Protein AF-A0A0W0TUW8-F1 (afdb_monomer_lite)

Sequence (167 aa):
MNVDKDYQQARTDFQTWRQQLQETILRPNSSLMHTYQCYFSQQPDFIQQLSRFALQVAEQLEPLVVENNLDANLPKIEQYNAIGERHDRVIHHPSYVAAGDLIYGSGLMRYLLTPGQMQKTLSLFLLSAHAGEAGHNCPIACSAGVIRILSNYSKLQQTDCYLDKLT

pLDDT: mean 94.63, std 5.37, range [57.38, 98.44]

Structure (mmCIF, N/CA/C/O backbone):
data_AF-A0A0W0TUW8-F1
#
_entry.id   AF-A0A0W0TUW8-F1
#
loop_
_atom_site.group_PDB
_atom_site.id
_atom_site.type_symbol
_atom_site.label_atom_id
_atom_site.label_alt_id
_atom_site.label_comp_id
_atom_site.label_asym_id
_atom_site.label_entity_id
_atom_site.label_seq_id
_atom_site.pdbx_PDB_ins_code
_atom_site.Cartn_x
_atom_site.Cartn_y
_atom_site.Cartn_z
_atom_site.occupancy
_atom_site.B_iso_or_equiv
_atom_site.auth_seq_id
_atom_site.auth_comp_id
_atom_site.auth_asym_id
_atom_site.auth_atom_id
_atom_site.pdbx_PDB_model_num
ATOM 1 N N . MET A 1 1 ? 38.889 18.143 -6.458 1.00 57.38 1 MET A N 1
ATOM 2 C CA . MET A 1 1 ? 37.948 17.037 -6.183 1.00 57.38 1 MET A CA 1
ATOM 3 C C . MET A 1 1 ? 38.274 15.904 -7.131 1.00 57.38 1 MET A C 1
ATOM 5 O O . MET A 1 1 ? 38.508 16.178 -8.302 1.00 57.38 1 MET A O 1
ATOM 9 N N . ASN A 1 2 ? 38.416 14.682 -6.618 1.00 72.31 2 ASN A N 1
ATOM 10 C CA . ASN A 1 2 ? 38.705 13.515 -7.446 1.00 72.31 2 ASN A CA 1
ATOM 11 C C . ASN A 1 2 ? 37.375 12.805 -7.701 1.00 72.31 2 ASN A C 1
ATOM 13 O O . ASN A 1 2 ? 36.907 12.050 -6.855 1.00 72.31 2 ASN A O 1
ATOM 17 N N . VAL A 1 3 ? 36.777 13.115 -8.848 1.00 71.00 3 VAL A N 1
ATOM 18 C CA . VAL A 1 3 ? 35.415 12.727 -9.236 1.00 71.00 3 VAL A CA 1
ATOM 19 C C . VAL A 1 3 ? 35.173 11.214 -9.097 1.00 71.00 3 VAL A C 1
ATOM 21 O O . VAL A 1 3 ? 34.103 10.800 -8.658 1.00 71.00 3 VAL A O 1
ATOM 24 N N . ASP A 1 4 ? 36.183 10.381 -9.359 1.00 75.56 4 ASP A N 1
ATOM 25 C CA . ASP A 1 4 ? 36.071 8.924 -9.212 1.00 75.56 4 ASP A CA 1
ATOM 26 C C . ASP A 1 4 ? 35.936 8.471 -7.751 1.00 75.56 4 ASP A C 1
ATOM 28 O O . ASP A 1 4 ? 35.208 7.520 -7.454 1.00 75.56 4 ASP A O 1
ATOM 32 N N . LYS A 1 5 ? 36.598 9.167 -6.816 1.00 82.75 5 LYS A N 1
ATOM 33 C CA . LYS A 1 5 ? 36.448 8.899 -5.377 1.00 82.75 5 LYS A CA 1
ATOM 34 C C . LYS A 1 5 ? 35.061 9.304 -4.885 1.00 82.75 5 LYS A C 1
ATOM 36 O O . LYS A 1 5 ? 34.469 8.573 -4.093 1.00 82.75 5 LYS A O 1
ATOM 41 N N . ASP A 1 6 ? 34.535 10.413 -5.397 1.00 89.06 6 ASP A N 1
ATOM 42 C CA . ASP A 1 6 ? 33.222 10.934 -5.014 1.00 89.06 6 ASP A CA 1
ATOM 43 C C . ASP A 1 6 ? 32.100 9.970 -5.458 1.00 89.06 6 ASP A C 1
ATOM 45 O O . ASP A 1 6 ? 31.207 9.645 -4.673 1.00 89.06 6 ASP A O 1
ATOM 49 N N . TYR A 1 7 ? 32.188 9.400 -6.668 1.00 93.56 7 TYR A N 1
ATOM 50 C CA . TYR A 1 7 ? 31.233 8.381 -7.126 1.00 93.56 7 TYR A CA 1
ATOM 51 C C . TYR A 1 7 ? 31.324 7.059 -6.356 1.00 93.56 7 TYR A C 1
ATOM 53 O O . TYR A 1 7 ? 30.304 6.398 -6.145 1.00 93.56 7 TYR A O 1
ATOM 61 N N . GLN A 1 8 ? 32.521 6.639 -5.942 1.00 94.06 8 GLN A N 1
ATOM 62 C CA . GLN A 1 8 ? 32.675 5.413 -5.156 1.00 94.06 8 GLN A CA 1
ATOM 63 C C . GLN A 1 8 ? 32.097 5.561 -3.743 1.00 94.06 8 GLN A C 1
ATOM 65 O O . GLN A 1 8 ? 31.468 4.626 -3.236 1.00 94.06 8 GLN A O 1
ATOM 70 N N . GLN A 1 9 ? 32.255 6.739 -3.136 1.00 95.12 9 GLN A N 1
ATOM 71 C CA . GLN A 1 9 ? 31.632 7.040 -1.852 1.00 95.12 9 GLN A CA 1
ATOM 72 C C . GLN A 1 9 ? 30.106 7.013 -1.974 1.00 95.12 9 GLN A C 1
ATOM 74 O O . GLN A 1 9 ? 29.459 6.280 -1.234 1.00 95.12 9 GLN A O 1
ATOM 79 N N . ALA A 1 10 ? 29.542 7.684 -2.984 1.00 95.00 10 ALA A N 1
ATOM 80 C CA . ALA A 1 10 ? 28.097 7.693 -3.207 1.00 95.00 10 ALA A CA 1
ATOM 81 C C . ALA A 1 10 ? 27.510 6.277 -3.356 1.00 95.00 10 ALA A C 1
ATOM 83 O O . ALA A 1 10 ? 26.467 5.967 -2.784 1.00 95.00 10 ALA A O 1
ATOM 84 N N . ARG A 1 11 ? 28.191 5.376 -4.081 1.00 95.00 11 ARG A N 1
ATOM 85 C CA . ARG A 1 11 ? 27.758 3.970 -4.194 1.00 95.00 11 ARG A CA 1
ATOM 86 C C . ARG A 1 11 ? 27.761 3.253 -2.844 1.00 95.00 11 ARG A C 1
ATOM 88 O O . ARG A 1 11 ? 26.807 2.538 -2.550 1.00 95.00 11 ARG A O 1
ATOM 95 N N . THR A 1 12 ? 28.801 3.455 -2.039 1.00 96.19 12 THR A N 1
ATOM 96 C CA . THR A 1 12 ? 28.896 2.894 -0.680 1.00 96.19 12 THR A CA 1
ATOM 97 C C . THR A 1 12 ? 27.763 3.408 0.209 1.00 96.19 12 THR A C 1
ATOM 99 O O . THR A 1 12 ? 27.133 2.627 0.925 1.00 96.19 12 THR A O 1
ATOM 102 N N . ASP A 1 13 ? 27.451 4.700 0.117 1.00 95.56 13 ASP A N 1
ATOM 103 C CA . ASP A 1 13 ? 26.378 5.326 0.889 1.00 95.56 13 ASP A CA 1
ATOM 104 C C . ASP A 1 13 ? 25.008 4.758 0.493 1.00 95.56 13 ASP A C 1
ATOM 106 O O . ASP A 1 13 ? 24.228 4.377 1.365 1.00 95.56 13 ASP A O 1
ATOM 110 N N . PHE A 1 14 ? 24.730 4.594 -0.807 1.00 93.81 14 PHE A N 1
ATOM 111 C CA . PHE A 1 14 ? 23.486 3.968 -1.275 1.00 93.81 14 PHE A CA 1
ATOM 112 C C . PHE A 1 14 ? 23.369 2.494 -0.878 1.00 93.81 14 PHE A C 1
ATOM 114 O O . PHE A 1 14 ? 22.283 2.040 -0.520 1.00 93.81 14 PHE A O 1
ATOM 121 N N . GLN A 1 15 ? 24.469 1.737 -0.916 1.00 92.81 15 GLN A N 1
ATOM 122 C CA . GLN A 1 15 ? 24.485 0.350 -0.442 1.00 92.81 15 GLN A CA 1
ATOM 123 C C . GLN A 1 15 ? 24.174 0.272 1.055 1.00 92.81 15 GLN A C 1
ATOM 125 O O . GLN A 1 15 ? 23.347 -0.543 1.465 1.00 92.81 15 GLN A O 1
ATOM 130 N N . THR A 1 16 ? 24.785 1.157 1.843 1.00 93.62 16 THR A N 1
ATOM 131 C CA . THR A 1 16 ? 24.550 1.264 3.287 1.00 93.62 16 THR A CA 1
ATOM 132 C C . THR A 1 16 ? 23.103 1.649 3.577 1.00 93.62 16 THR A C 1
ATOM 134 O O . THR A 1 16 ? 22.446 1.015 4.398 1.00 93.62 16 THR A O 1
ATOM 137 N N . TRP A 1 17 ? 22.571 2.649 2.872 1.00 89.75 17 TRP A N 1
ATOM 138 C CA . TRP A 1 17 ? 21.183 3.079 3.012 1.00 89.75 17 TRP A CA 1
ATOM 139 C C . TRP A 1 17 ? 20.195 1.954 2.682 1.00 89.75 17 TRP A C 1
ATOM 141 O O . TRP A 1 17 ? 19.272 1.707 3.455 1.00 89.75 17 TRP A O 1
ATOM 151 N N . ARG A 1 18 ? 20.421 1.209 1.593 1.00 87.56 18 ARG A N 1
ATOM 152 C CA . ARG A 1 18 ? 19.573 0.068 1.220 1.00 87.56 18 ARG A CA 1
ATOM 153 C C . ARG A 1 18 ? 19.573 -1.026 2.290 1.00 87.56 18 ARG A C 1
ATOM 155 O O . ARG A 1 18 ? 18.520 -1.566 2.604 1.00 87.56 18 ARG A O 1
ATOM 162 N N . GLN A 1 19 ? 20.729 -1.322 2.883 1.00 88.19 19 GLN A N 1
ATOM 163 C CA . GLN A 1 19 ? 20.806 -2.263 4.003 1.00 88.19 19 GLN A CA 1
ATOM 164 C C . GLN A 1 19 ? 20.030 -1.743 5.225 1.00 88.19 19 GLN A C 1
ATOM 166 O O . GLN A 1 19 ? 19.261 -2.477 5.842 1.00 88.19 19 GLN A O 1
ATOM 171 N N . GLN A 1 20 ? 20.165 -0.453 5.547 1.00 87.75 20 GLN A N 1
ATOM 172 C CA . GLN A 1 20 ? 19.439 0.157 6.661 1.00 87.75 20 GLN A CA 1
ATOM 173 C C . GLN A 1 20 ? 17.921 0.095 6.471 1.00 87.75 20 GLN A C 1
ATOM 175 O O . GLN A 1 20 ? 17.216 -0.175 7.443 1.00 87.75 20 GLN A O 1
ATOM 180 N N . LEU A 1 21 ? 17.409 0.302 5.253 1.00 81.88 21 LEU A N 1
ATOM 181 C CA . LEU A 1 21 ? 15.978 0.168 4.960 1.00 81.88 21 LEU A CA 1
ATOM 182 C C . LEU A 1 21 ? 15.446 -1.229 5.296 1.00 81.88 21 LEU A C 1
ATOM 184 O O . LEU A 1 21 ? 14.331 -1.338 5.792 1.00 81.88 21 LEU A O 1
ATOM 188 N N . GLN A 1 22 ? 16.244 -2.279 5.106 1.00 81.06 22 GL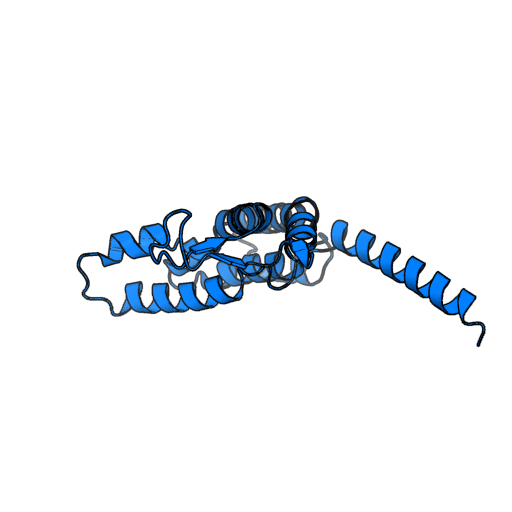N A N 1
ATOM 189 C CA . GLN A 1 22 ? 15.832 -3.649 5.417 1.00 81.06 22 GLN A CA 1
ATOM 190 C C . GLN A 1 22 ? 15.824 -3.936 6.926 1.00 81.06 22 GLN A C 1
ATOM 192 O O . GLN A 1 22 ? 14.959 -4.646 7.430 1.00 81.06 22 GLN A O 1
ATOM 197 N N . GLU A 1 23 ? 16.757 -3.347 7.673 1.00 79.62 23 GLU A N 1
ATOM 198 C CA . GLU A 1 23 ? 16.979 -3.681 9.087 1.00 79.62 23 GLU A CA 1
ATOM 199 C C . GLU A 1 23 ? 16.236 -2.758 10.076 1.00 79.62 23 GLU A C 1
ATOM 201 O O . GLU A 1 23 ? 16.121 -3.072 11.265 1.00 79.62 23 GLU A O 1
ATOM 206 N N . THR A 1 24 ? 15.758 -1.587 9.629 1.00 78.38 24 THR A N 1
ATOM 207 C CA . THR A 1 24 ? 15.553 -0.446 10.547 1.00 78.38 24 THR A CA 1
ATOM 208 C C . THR A 1 24 ? 14.121 0.087 10.649 1.00 78.38 24 THR A C 1
ATOM 210 O O . THR A 1 24 ? 13.859 0.844 11.587 1.00 78.38 24 THR A O 1
ATOM 213 N N . ILE A 1 25 ? 13.185 -0.294 9.764 1.00 86.38 25 ILE A N 1
ATOM 214 C CA . ILE A 1 25 ? 11.864 0.374 9.636 1.00 86.38 25 ILE A CA 1
ATOM 215 C C . ILE A 1 25 ? 11.144 0.528 10.983 1.00 86.38 25 ILE A C 1
ATOM 217 O O . ILE A 1 25 ? 10.667 1.614 11.306 1.00 86.38 25 ILE A O 1
ATOM 221 N N . LEU A 1 26 ? 11.122 -0.522 11.811 1.00 93.06 26 LEU A N 1
ATOM 222 C CA . LEU A 1 26 ? 10.540 -0.455 13.151 1.00 93.06 26 LEU A CA 1
ATOM 223 C C . LEU A 1 26 ? 11.349 -1.262 14.173 1.00 93.06 26 LEU A C 1
ATOM 225 O O . LEU A 1 26 ? 10.950 -2.337 14.618 1.00 93.06 26 LEU A O 1
ATOM 229 N N . ARG A 1 27 ? 12.503 -0.726 14.580 1.00 91.62 27 ARG A N 1
ATOM 230 C CA . ARG A 1 27 ? 13.322 -1.352 15.633 1.00 91.62 27 ARG A CA 1
ATOM 231 C C . ARG A 1 27 ? 12.621 -1.318 17.001 1.00 91.62 27 ARG A C 1
ATOM 233 O O . ARG A 1 27 ? 11.995 -0.300 17.316 1.00 91.62 27 ARG A O 1
ATOM 240 N N . PRO A 1 28 ? 12.806 -2.339 17.864 1.00 91.31 28 PRO A N 1
ATOM 241 C CA . PRO A 1 28 ? 12.221 -2.375 19.209 1.00 91.31 28 PRO A CA 1
ATOM 242 C C . PRO A 1 28 ? 12.555 -1.159 20.089 1.00 91.31 28 PRO A C 1
ATOM 244 O O . PRO A 1 28 ? 11.737 -0.743 20.899 1.00 91.31 28 PRO A O 1
ATOM 247 N N . ASN A 1 29 ? 13.741 -0.572 19.912 1.00 92.31 29 ASN A N 1
ATOM 248 C CA . ASN A 1 29 ? 14.238 0.590 20.657 1.00 92.31 29 ASN A CA 1
ATOM 249 C C . ASN A 1 29 ? 14.107 1.919 19.887 1.00 92.31 29 ASN A C 1
ATOM 251 O O . ASN A 1 29 ? 14.754 2.904 20.240 1.00 92.31 29 ASN A O 1
ATOM 255 N N . SER A 1 30 ? 13.318 1.956 18.810 1.00 93.19 30 SER A N 1
ATOM 256 C CA . SER A 1 30 ? 13.085 3.183 18.044 1.00 93.19 30 SER A CA 1
ATOM 257 C C . SER A 1 30 ? 12.087 4.111 18.742 1.00 93.19 30 SER A C 1
ATOM 259 O O . SER A 1 30 ? 11.190 3.662 19.457 1.00 93.19 30 SER A O 1
ATOM 261 N N . SER A 1 31 ? 12.179 5.416 18.471 1.00 94.56 31 SER A N 1
ATOM 262 C CA . SER A 1 31 ? 11.187 6.394 18.941 1.00 94.56 31 SER A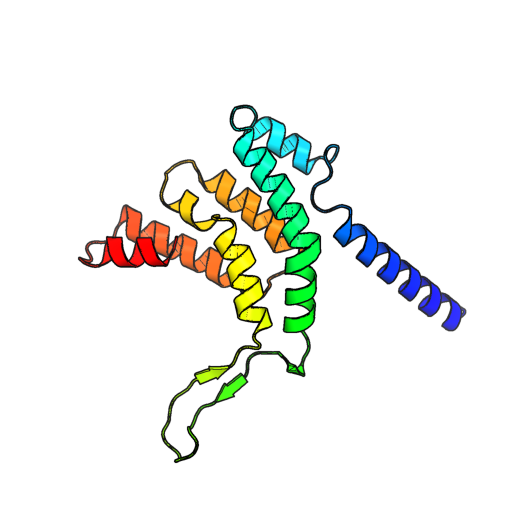 CA 1
ATOM 263 C C . SER A 1 31 ? 9.777 6.097 18.418 1.00 94.56 31 SER A C 1
ATOM 265 O O . SER A 1 31 ? 8.794 6.347 19.116 1.00 94.56 31 SER A O 1
ATOM 267 N N . LEU A 1 32 ? 9.667 5.534 17.209 1.00 94.75 32 LEU A N 1
ATOM 268 C CA . LEU A 1 32 ? 8.382 5.128 16.644 1.00 94.75 32 LEU A CA 1
ATOM 269 C C . LEU A 1 32 ? 7.779 3.945 17.415 1.00 94.75 32 LEU A C 1
ATOM 271 O O . LEU A 1 32 ? 6.622 4.026 17.821 1.00 94.75 32 LEU A O 1
ATOM 275 N N . MET A 1 33 ? 8.563 2.897 17.707 1.00 96.62 33 MET A N 1
ATOM 276 C CA . MET A 1 33 ? 8.090 1.781 18.537 1.00 96.62 33 MET A CA 1
ATOM 277 C C . MET A 1 33 ? 7.718 2.248 19.947 1.00 96.62 33 MET A C 1
ATOM 279 O O . MET A 1 33 ? 6.667 1.864 20.452 1.00 96.62 33 MET A O 1
ATOM 283 N N . HIS A 1 34 ? 8.516 3.131 20.554 1.00 97.19 34 HIS A N 1
ATOM 284 C CA . HIS A 1 34 ? 8.170 3.746 21.836 1.00 97.19 34 HIS A CA 1
ATOM 285 C C . HIS A 1 34 ? 6.804 4.451 21.776 1.00 97.19 34 HIS A C 1
ATOM 287 O O . HIS A 1 34 ? 5.950 4.240 22.635 1.00 97.19 34 HIS A O 1
ATOM 293 N N . THR A 1 35 ? 6.561 5.236 20.722 1.00 96.69 35 THR A N 1
ATOM 294 C CA . THR A 1 35 ? 5.275 5.915 20.506 1.00 96.69 35 THR A CA 1
ATOM 295 C C . THR A 1 35 ? 4.133 4.905 20.391 1.00 96.69 35 THR A C 1
ATOM 297 O O . THR A 1 35 ? 3.122 5.041 21.080 1.00 96.69 35 THR A O 1
ATOM 300 N N . TYR A 1 36 ? 4.295 3.848 19.592 1.00 97.44 36 TYR A N 1
ATOM 301 C CA . TYR A 1 36 ? 3.289 2.792 19.473 1.00 97.44 36 TYR A CA 1
ATOM 302 C C . TYR A 1 36 ? 3.023 2.071 20.794 1.00 97.44 36 TYR A C 1
ATOM 304 O O . TYR A 1 36 ? 1.865 1.834 21.124 1.00 97.44 36 TYR A O 1
ATOM 312 N N . GLN A 1 37 ? 4.052 1.779 21.587 1.00 97.12 37 GLN A N 1
ATOM 313 C CA . GLN A 1 37 ? 3.888 1.164 22.905 1.00 97.12 37 GLN A CA 1
ATOM 314 C C . GLN A 1 37 ? 3.105 2.060 23.869 1.00 97.12 37 GLN A C 1
ATOM 316 O O . GLN A 1 37 ? 2.290 1.553 24.636 1.00 97.12 37 GLN A O 1
ATOM 321 N N . CYS A 1 38 ? 3.285 3.381 23.805 1.00 97.06 38 CYS A N 1
ATOM 322 C CA . CYS A 1 38 ? 2.515 4.324 24.613 1.00 97.06 38 CYS A CA 1
ATOM 323 C C . CYS A 1 38 ? 1.031 4.351 24.208 1.00 97.06 38 CYS A C 1
ATOM 325 O O . CYS A 1 38 ? 0.158 4.182 25.061 1.00 97.06 38 CYS A O 1
ATOM 327 N N . TYR A 1 39 ? 0.730 4.515 22.914 1.00 96.62 39 TYR A N 1
ATOM 328 C CA . TYR A 1 39 ? -0.654 4.634 22.425 1.00 96.62 39 TYR A CA 1
ATOM 329 C C . TYR A 1 39 ? -1.421 3.304 22.409 1.00 96.62 39 TYR A C 1
ATOM 331 O O . TYR A 1 39 ? -2.640 3.288 22.578 1.00 96.62 39 TYR A O 1
ATOM 339 N N . PHE A 1 40 ? -0.722 2.183 22.234 1.00 97.44 40 PHE A N 1
ATOM 340 C CA . PHE A 1 40 ? -1.314 0.852 22.098 1.00 97.44 40 PHE A CA 1
ATOM 341 C C . PHE A 1 40 ? -0.915 -0.093 23.240 1.00 97.44 40 PHE A C 1
ATOM 343 O O . PHE A 1 40 ? -0.964 -1.307 23.069 1.00 97.44 40 PHE A O 1
ATOM 350 N N . SER A 1 41 ? -0.565 0.439 24.418 1.00 96.38 41 SER A N 1
ATOM 351 C CA . SER A 1 41 ? -0.118 -0.346 25.588 1.00 96.38 41 SER A CA 1
ATOM 352 C C . SER A 1 41 ? -1.075 -1.473 25.993 1.00 96.38 41 SER A C 1
ATOM 354 O O . SER A 1 41 ? -0.635 -2.533 26.426 1.00 96.38 41 SER A O 1
ATOM 356 N N . GLN A 1 42 ? -2.382 -1.269 25.812 1.00 97.31 42 GLN A N 1
ATOM 357 C CA . GLN A 1 42 ? -3.429 -2.256 26.110 1.00 97.31 42 GLN A CA 1
ATOM 358 C C . GLN A 1 42 ? -3.769 -3.169 24.918 1.00 97.31 42 GLN A C 1
ATOM 360 O O . GLN A 1 42 ? -4.760 -3.891 24.949 1.00 97.31 42 GLN A O 1
ATOM 365 N N . GLN A 1 43 ? -3.000 -3.097 23.829 1.00 97.38 43 GLN A N 1
ATOM 366 C CA . GLN A 1 43 ? -3.274 -3.778 22.562 1.00 97.38 43 GLN A CA 1
ATOM 367 C C . GLN A 1 43 ? -2.006 -4.473 22.032 1.00 97.38 43 GLN A C 1
ATOM 369 O O . GLN A 1 43 ? -1.520 -4.130 20.948 1.00 97.38 43 GLN A O 1
ATOM 374 N N . PRO A 1 44 ? -1.456 -5.452 22.778 1.00 96.94 44 PRO A N 1
ATOM 375 C CA . PRO A 1 44 ? -0.204 -6.123 22.422 1.00 96.94 44 PRO A CA 1
ATOM 376 C C . PRO A 1 44 ? -0.261 -6.797 21.044 1.00 96.94 44 PRO A C 1
ATOM 378 O O . PRO A 1 44 ? 0.712 -6.731 20.295 1.00 96.94 44 PRO A O 1
ATOM 381 N N . ASP A 1 45 ? -1.416 -7.346 20.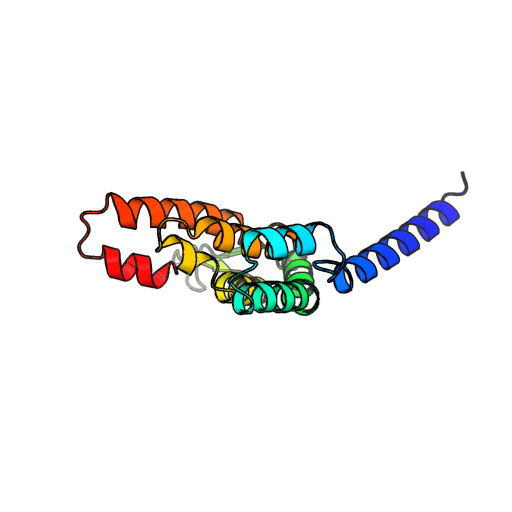659 1.00 97.88 45 ASP A N 1
ATOM 382 C CA . ASP A 1 45 ? -1.615 -7.969 19.345 1.00 97.88 45 ASP A CA 1
ATOM 383 C C . ASP A 1 45 ? -1.425 -6.973 18.195 1.00 97.88 45 ASP A C 1
ATOM 385 O O . ASP A 1 45 ? -0.854 -7.309 17.155 1.00 97.88 45 ASP A O 1
ATOM 389 N N . PHE A 1 46 ? -1.862 -5.723 18.385 1.00 97.94 46 PHE A N 1
ATOM 390 C CA . PHE A 1 46 ? -1.684 -4.675 17.384 1.00 97.94 46 PHE A CA 1
ATOM 391 C C . PHE A 1 46 ? -0.223 -4.224 17.302 1.00 97.94 46 PHE A C 1
ATOM 393 O O . PHE A 1 46 ? 0.297 -4.033 16.208 1.00 97.94 46 PHE A O 1
ATOM 400 N N . ILE A 1 47 ? 0.482 -4.135 18.435 1.00 98.12 47 ILE A N 1
ATOM 401 C CA . ILE A 1 47 ? 1.930 -3.874 18.441 1.00 98.12 47 ILE A CA 1
ATOM 402 C C . ILE A 1 47 ? 2.673 -4.987 17.688 1.00 98.12 47 ILE A C 1
ATOM 404 O O . ILE A 1 47 ? 3.523 -4.705 16.843 1.00 98.12 47 ILE A O 1
ATOM 408 N N . GLN A 1 48 ? 2.311 -6.252 17.917 1.00 97.00 48 GLN A N 1
ATOM 409 C CA . GLN A 1 48 ? 2.888 -7.380 17.186 1.00 97.00 48 GLN A CA 1
ATOM 410 C C . GLN A 1 48 ? 2.547 -7.332 15.688 1.00 97.00 48 GLN A C 1
ATOM 412 O O . GLN A 1 48 ? 3.379 -7.684 14.851 1.00 97.00 48 GLN A O 1
ATOM 417 N N . GLN A 1 49 ? 1.337 -6.901 15.321 1.00 97.88 49 GLN A N 1
ATOM 418 C CA . GLN A 1 49 ? 0.964 -6.661 13.927 1.00 97.88 49 GLN A CA 1
ATOM 419 C C . GLN A 1 49 ? 1.833 -5.572 13.291 1.00 97.88 49 GLN A C 1
ATOM 421 O O . GLN A 1 49 ? 2.331 -5.795 12.194 1.00 97.88 49 GLN A O 1
ATOM 426 N N . LEU A 1 50 ? 2.079 -4.450 13.976 1.00 97.88 50 LEU A N 1
ATOM 427 C CA . LEU A 1 50 ? 2.955 -3.381 13.484 1.00 97.88 50 LEU A CA 1
ATOM 428 C C . LEU A 1 50 ? 4.381 -3.890 13.241 1.00 97.88 50 LEU A C 1
ATOM 430 O O . LEU A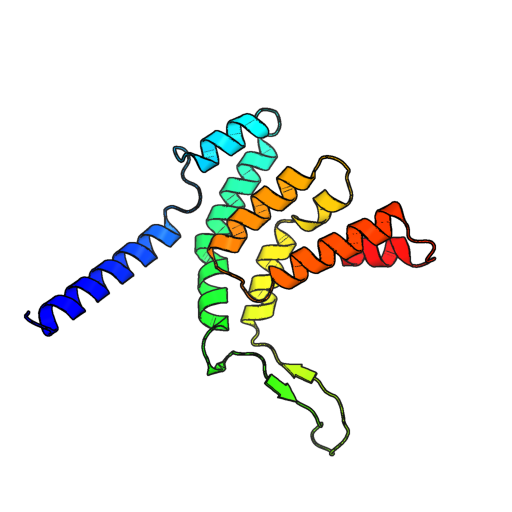 1 50 ? 4.946 -3.625 12.185 1.00 97.88 50 LEU A O 1
ATOM 434 N N . SER A 1 51 ? 4.946 -4.676 14.164 1.00 96.25 51 SER A N 1
ATOM 435 C CA . SER A 1 51 ? 6.271 -5.287 13.974 1.00 96.25 51 SER A CA 1
ATOM 436 C C . SER A 1 51 ? 6.317 -6.254 12.793 1.00 96.25 51 SER A C 1
ATOM 438 O O . SER A 1 51 ? 7.247 -6.192 11.992 1.00 96.25 51 SER A O 1
ATOM 440 N N . ARG A 1 52 ? 5.313 -7.130 12.655 1.00 96.50 52 ARG A N 1
ATOM 441 C CA . ARG A 1 52 ? 5.230 -8.062 11.518 1.00 96.50 52 ARG A CA 1
ATOM 442 C C . ARG A 1 52 ? 5.074 -7.321 10.197 1.00 96.50 52 ARG A C 1
ATOM 444 O O . ARG A 1 52 ? 5.746 -7.658 9.230 1.00 96.50 52 ARG A O 1
ATOM 451 N N . PHE A 1 53 ? 4.220 -6.303 10.168 1.00 97.56 53 PHE A N 1
ATOM 452 C CA . PHE A 1 53 ? 3.990 -5.526 8.962 1.00 97.56 53 PHE A CA 1
ATOM 453 C C . PHE A 1 53 ? 5.224 -4.711 8.574 1.00 97.56 53 PHE A C 1
ATOM 455 O O . PHE A 1 53 ? 5.579 -4.695 7.407 1.00 97.56 53 PHE A O 1
ATOM 462 N N . ALA A 1 54 ? 5.943 -4.121 9.533 1.00 96.38 54 ALA A N 1
ATOM 463 C CA . ALA A 1 54 ? 7.2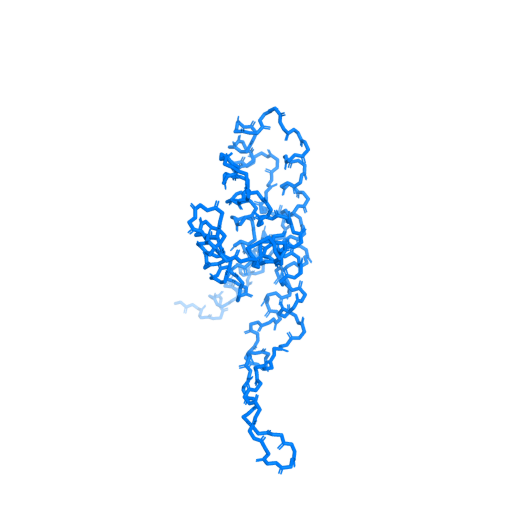08 -3.441 9.255 1.00 96.38 54 ALA A CA 1
ATOM 464 C C . ALA A 1 54 ? 8.249 -4.376 8.613 1.00 96.38 54 ALA A C 1
ATOM 466 O O . ALA A 1 54 ? 8.923 -3.971 7.670 1.00 96.38 54 ALA A O 1
ATOM 467 N N . LEU A 1 55 ? 8.342 -5.628 9.080 1.00 95.00 55 LEU A N 1
ATOM 468 C CA . LEU A 1 55 ? 9.208 -6.639 8.467 1.00 95.00 55 LEU A CA 1
ATOM 469 C C . LEU A 1 55 ? 8.756 -6.974 7.038 1.00 95.00 55 LEU A C 1
ATOM 471 O O . LEU A 1 55 ? 9.561 -6.962 6.115 1.00 95.00 55 LEU A O 1
ATOM 475 N N . GLN A 1 56 ? 7.455 -7.193 6.837 1.00 96.25 56 GLN A N 1
ATOM 476 C CA . GLN A 1 56 ? 6.877 -7.456 5.516 1.00 96.25 56 GLN A CA 1
ATOM 477 C C . GLN A 1 56 ? 7.084 -6.283 4.546 1.00 96.25 56 GLN A C 1
ATOM 479 O O . GLN A 1 56 ? 7.325 -6.503 3.359 1.00 96.25 56 GLN A O 1
ATOM 484 N N . VAL A 1 57 ? 7.032 -5.039 5.033 1.00 96.62 57 VAL A N 1
ATOM 485 C CA . VAL A 1 57 ? 7.347 -3.859 4.221 1.00 96.62 57 VAL A CA 1
ATOM 486 C C . VAL A 1 57 ? 8.798 -3.917 3.746 1.00 96.62 57 VAL A C 1
ATOM 488 O O . VAL A 1 57 ? 9.054 -3.733 2.559 1.00 96.62 57 VAL A O 1
ATOM 491 N N . ALA A 1 58 ? 9.726 -4.206 4.657 1.00 94.31 58 ALA A N 1
ATOM 492 C CA . ALA A 1 58 ? 11.156 -4.230 4.374 1.00 94.31 58 ALA A CA 1
ATOM 493 C C . ALA A 1 58 ? 11.561 -5.377 3.429 1.00 94.31 58 ALA A C 1
ATOM 495 O O . ALA A 1 58 ? 12.355 -5.181 2.514 1.00 94.31 58 ALA A O 1
ATOM 496 N N . GLU A 1 59 ? 11.021 -6.576 3.653 1.00 93.94 59 GLU A N 1
ATOM 497 C CA . GLU A 1 59 ? 11.441 -7.797 2.954 1.00 93.94 59 GLU A CA 1
ATOM 498 C C . GLU A 1 59 ? 10.667 -8.063 1.659 1.00 93.94 59 GLU A C 1
ATOM 500 O O . GLU A 1 59 ? 11.185 -8.734 0.767 1.00 93.94 59 GLU A O 1
ATOM 505 N N . GLN A 1 60 ? 9.421 -7.587 1.556 1.00 95.94 60 GLN A N 1
ATOM 506 C CA . GLN A 1 60 ? 8.517 -7.953 0.457 1.00 95.94 60 GLN A CA 1
ATOM 507 C C . GLN A 1 60 ? 7.978 -6.735 -0.292 1.00 95.94 60 GLN A C 1
ATOM 509 O O . GLN A 1 60 ? 8.048 -6.704 -1.520 1.00 95.94 60 GLN A O 1
ATOM 514 N N . LEU A 1 61 ? 7.453 -5.726 0.412 1.00 97.06 61 LEU A N 1
ATOM 515 C CA . LEU A 1 61 ? 6.837 -4.576 -0.256 1.00 97.06 61 LEU A CA 1
ATOM 516 C C . LEU A 1 61 ? 7.871 -3.709 -0.979 1.00 97.06 61 LEU A C 1
ATOM 518 O O . LEU A 1 61 ? 7.649 -3.348 -2.131 1.00 97.06 61 LEU A O 1
ATOM 522 N N . GLU A 1 62 ? 8.984 -3.374 -0.326 1.00 95.12 62 GLU A N 1
ATOM 523 C CA . GLU A 1 62 ? 10.012 -2.498 -0.902 1.00 95.12 62 GLU A CA 1
ATOM 524 C C . GLU A 1 62 ? 10.572 -3.048 -2.228 1.00 95.12 62 GLU A C 1
ATOM 526 O O . GLU A 1 62 ? 10.494 -2.322 -3.225 1.00 95.12 62 GLU A O 1
ATOM 531 N N . PRO A 1 63 ? 10.965 -4.335 -2.336 1.00 94.56 63 PRO A N 1
ATOM 532 C CA . PRO A 1 63 ? 11.378 -4.914 -3.614 1.00 94.56 63 PRO A CA 1
ATOM 533 C C . PRO A 1 63 ? 10.302 -4.845 -4.706 1.00 94.56 63 PRO A C 1
ATOM 535 O O . PRO A 1 63 ? 10.613 -4.556 -5.862 1.00 94.56 63 PRO A O 1
ATOM 538 N N . LEU A 1 64 ? 9.029 -5.077 -4.360 1.00 97.62 64 LEU A N 1
ATOM 539 C CA . LEU A 1 64 ? 7.921 -5.005 -5.321 1.00 97.62 64 LEU A CA 1
ATOM 540 C C . LEU A 1 64 ? 7.703 -3.584 -5.841 1.00 97.62 64 LEU A C 1
ATOM 542 O O . LEU A 1 64 ? 7.428 -3.402 -7.029 1.00 97.62 64 LEU A O 1
ATOM 546 N N . VAL A 1 65 ? 7.828 -2.580 -4.972 1.00 96.62 65 VAL A N 1
ATOM 547 C CA . VAL A 1 65 ? 7.677 -1.174 -5.360 1.00 96.62 65 VAL A CA 1
ATOM 548 C C . VAL A 1 65 ? 8.856 -0.711 -6.211 1.00 96.62 65 VAL A C 1
ATOM 550 O O . VAL A 1 65 ? 8.639 -0.026 -7.210 1.00 96.62 65 VAL A O 1
ATOM 553 N N . VAL A 1 66 ? 10.081 -1.124 -5.875 1.00 95.06 66 VAL A N 1
ATOM 554 C CA . VAL A 1 66 ? 11.268 -0.867 -6.705 1.00 95.06 66 VAL A CA 1
ATOM 555 C C . VAL A 1 66 ? 11.083 -1.457 -8.104 1.00 95.06 66 VAL A C 1
ATOM 557 O O . VAL A 1 66 ? 11.255 -0.740 -9.087 1.00 95.06 66 VAL A O 1
ATOM 560 N N . GLU A 1 67 ? 10.653 -2.718 -8.203 1.00 97.19 67 GLU A N 1
ATOM 561 C CA . GLU A 1 67 ? 10.359 -3.371 -9.484 1.00 97.19 67 GLU A CA 1
ATOM 562 C C . GLU A 1 67 ? 9.247 -2.639 -10.252 1.00 97.19 67 GLU A C 1
ATOM 564 O O . GLU A 1 67 ? 9.361 -2.398 -11.452 1.00 97.19 67 GLU A O 1
ATOM 569 N N . ASN A 1 68 ? 8.166 -2.243 -9.573 1.00 97.06 68 ASN A N 1
ATOM 570 C CA . ASN A 1 68 ? 7.049 -1.537 -10.205 1.00 97.06 68 ASN A CA 1
ATOM 571 C C . ASN A 1 68 ? 7.437 -0.155 -10.761 1.00 97.06 68 ASN A C 1
ATOM 573 O O . ASN A 1 68 ? 6.833 0.313 -11.722 1.00 97.06 68 ASN A O 1
ATOM 577 N N . ASN A 1 69 ? 8.431 0.497 -10.155 1.00 95.62 69 ASN A N 1
ATOM 578 C CA . ASN A 1 69 ? 8.892 1.830 -10.542 1.00 95.62 69 ASN A CA 1
ATOM 579 C C . ASN A 1 69 ? 9.938 1.823 -11.664 1.00 95.62 69 ASN A C 1
ATOM 581 O O . ASN A 1 69 ? 10.394 2.892 -12.064 1.00 95.62 69 ASN A O 1
ATOM 585 N N . LEU A 1 70 ? 10.325 0.656 -12.188 1.00 96.94 70 LEU A N 1
ATOM 586 C CA . LEU A 1 70 ? 11.128 0.600 -13.406 1.00 96.94 70 LEU A CA 1
ATOM 587 C C . LEU A 1 70 ? 10.336 1.204 -14.572 1.00 96.94 70 LEU A C 1
ATOM 589 O O . LEU A 1 70 ? 9.167 0.873 -14.765 1.00 96.94 70 LEU A O 1
ATOM 593 N N . ASP A 1 71 ? 10.985 2.022 -15.405 1.00 96.56 71 ASP A N 1
ATOM 594 C CA . ASP A 1 71 ? 10.337 2.711 -16.535 1.00 96.56 71 ASP A CA 1
ATOM 595 C C . ASP A 1 71 ? 9.539 1.761 -17.446 1.00 96.56 71 ASP A C 1
ATOM 597 O O . ASP A 1 71 ? 8.468 2.102 -17.949 1.00 96.56 71 ASP A O 1
ATOM 601 N N . ALA A 1 72 ? 10.036 0.536 -17.640 1.00 96.75 72 ALA A N 1
ATOM 602 C CA . ALA A 1 72 ? 9.384 -0.483 -18.460 1.00 96.75 72 ALA A CA 1
ATOM 603 C C . ALA A 1 72 ? 8.062 -1.010 -17.865 1.00 96.75 72 ALA A C 1
ATOM 605 O O . ALA A 1 72 ? 7.193 -1.451 -18.632 1.00 96.75 72 ALA A O 1
ATOM 606 N N . ASN A 1 73 ? 7.927 -0.933 -16.537 1.00 97.38 73 ASN A N 1
ATOM 607 C CA . ASN A 1 73 ? 6.840 -1.481 -15.725 1.00 97.38 73 ASN A CA 1
ATOM 608 C C . ASN A 1 73 ? 5.783 -0.434 -15.346 1.00 97.38 73 ASN A C 1
ATOM 610 O O . ASN A 1 73 ? 4.720 -0.799 -14.837 1.00 97.38 73 ASN A O 1
ATOM 614 N N . LEU A 1 74 ? 6.037 0.847 -15.636 1.00 96.12 74 LEU A N 1
ATOM 615 C CA . LEU A 1 74 ? 5.051 1.908 -15.458 1.00 96.12 74 LEU A CA 1
ATOM 616 C C . LEU A 1 74 ? 3.757 1.593 -16.232 1.00 96.12 74 LEU A C 1
ATOM 618 O O . LEU A 1 74 ? 3.810 0.993 -17.314 1.00 96.12 74 LEU A O 1
ATOM 622 N N . PRO A 1 75 ? 2.588 1.989 -15.692 1.00 96.75 75 PRO A N 1
ATOM 623 C CA . PRO A 1 75 ? 1.301 1.638 -16.271 1.00 96.75 75 PRO A CA 1
ATOM 624 C C . PRO A 1 75 ? 1.148 2.190 -17.689 1.00 96.75 75 PRO A C 1
ATOM 626 O O . PRO A 1 75 ? 1.530 3.324 -17.986 1.00 96.75 75 PRO A O 1
ATOM 629 N N . LYS A 1 76 ? 0.547 1.383 -18.565 1.00 96.06 76 LYS A N 1
ATOM 630 C CA . LYS A 1 76 ? 0.300 1.722 -19.976 1.00 96.06 76 LYS A CA 1
ATOM 631 C C . LYS A 1 76 ? -1.188 1.665 -20.270 1.00 96.06 76 LYS A C 1
ATOM 633 O O . LYS A 1 76 ? -1.927 0.953 -19.597 1.00 96.06 76 LYS A O 1
ATOM 638 N N . ILE A 1 77 ? -1.626 2.404 -21.284 1.00 97.38 77 ILE A N 1
ATOM 639 C CA . ILE A 1 77 ? -3.024 2.403 -21.718 1.00 97.38 77 ILE A CA 1
ATOM 640 C C . ILE A 1 77 ? -3.130 1.681 -23.060 1.00 97.38 77 ILE A C 1
ATOM 642 O O . ILE A 1 77 ? -2.517 2.095 -24.042 1.00 97.38 77 ILE A O 1
ATOM 646 N N . GLU A 1 78 ? -3.948 0.633 -23.105 1.00 96.75 78 GLU A N 1
ATOM 647 C CA . GLU A 1 78 ? -4.397 -0.020 -24.333 1.00 96.75 78 GLU A CA 1
ATOM 648 C C . GLU A 1 78 ? -5.786 0.512 -24.694 1.00 96.75 78 GLU A C 1
ATOM 650 O O . GLU A 1 78 ? -6.805 0.096 -24.140 1.00 96.75 78 GLU A O 1
ATOM 655 N N . GLN A 1 79 ? -5.828 1.472 -25.617 1.00 98.12 79 GLN A N 1
ATOM 656 C CA . GLN A 1 79 ? -7.081 2.130 -26.000 1.00 98.12 79 GLN A CA 1
ATOM 657 C C . GLN A 1 79 ? -7.978 1.232 -26.850 1.00 98.12 79 GLN A C 1
ATOM 659 O O . GLN A 1 79 ? -9.197 1.278 -26.701 1.00 98.12 79 GLN A O 1
ATOM 664 N N . TYR A 1 80 ? -7.386 0.402 -27.709 1.00 97.75 80 TYR A N 1
ATOM 665 C CA . TYR A 1 80 ? -8.102 -0.457 -28.649 1.00 97.75 80 TYR A CA 1
ATOM 666 C C . TYR A 1 80 ? -7.658 -1.910 -28.504 1.00 97.75 80 TYR A C 1
ATOM 668 O O . TYR A 1 80 ? -6.492 -2.183 -28.220 1.00 97.75 80 TYR A O 1
ATOM 676 N N . ASN A 1 81 ? -8.585 -2.842 -28.711 1.00 94.94 81 ASN A N 1
ATOM 677 C CA . ASN A 1 81 ? -8.273 -4.266 -28.784 1.00 94.94 81 ASN A CA 1
ATOM 678 C C . ASN A 1 81 ? -7.694 -4.653 -30.165 1.00 94.94 81 ASN A C 1
ATOM 680 O O . ASN A 1 81 ? -7.584 -3.829 -31.074 1.00 94.94 81 ASN A O 1
ATOM 684 N N . ALA A 1 82 ? -7.354 -5.934 -30.340 1.00 95.62 82 ALA A N 1
ATOM 685 C CA . ALA A 1 82 ? -6.735 -6.447 -31.567 1.00 95.62 82 ALA A CA 1
ATOM 686 C C . ALA A 1 82 ? -7.612 -6.330 -32.833 1.00 95.62 82 ALA A C 1
ATOM 688 O O . ALA A 1 82 ? -7.088 -6.468 -33.936 1.00 95.62 82 ALA A O 1
ATOM 689 N N . ILE A 1 83 ? -8.921 -6.080 -32.691 1.00 97.12 83 ILE A N 1
ATOM 690 C CA . ILE A 1 83 ? -9.861 -5.894 -33.808 1.00 97.12 83 ILE A CA 1
ATOM 691 C C . ILE A 1 83 ? -10.317 -4.434 -33.975 1.00 97.12 83 ILE A C 1
ATOM 693 O O . ILE A 1 83 ? -11.183 -4.156 -34.800 1.00 97.12 83 ILE A O 1
ATOM 697 N N . GLY A 1 84 ? -9.718 -3.491 -33.238 1.00 96.56 84 GLY A N 1
ATOM 698 C CA . GLY A 1 84 ? -9.974 -2.055 -33.376 1.00 96.56 84 GLY A CA 1
ATOM 699 C C . GLY A 1 84 ? -11.148 -1.510 -32.556 1.00 96.56 84 GLY A C 1
ATOM 700 O O . GLY A 1 84 ? -11.531 -0.357 -32.749 1.00 96.56 84 GLY A O 1
ATOM 701 N N . GLU A 1 85 ? -11.715 -2.281 -31.626 1.00 97.94 85 GLU A N 1
ATOM 702 C CA . GLU A 1 85 ? -12.753 -1.780 -30.716 1.00 97.94 85 GLU A CA 1
ATOM 703 C C . GLU A 1 85 ? -12.123 -1.069 -29.519 1.00 97.94 85 GLU A C 1
ATOM 705 O O . GLU A 1 85 ? -11.136 -1.540 -28.946 1.00 97.94 85 GLU A O 1
ATOM 710 N N . ARG A 1 86 ? -12.710 0.059 -29.113 1.00 97.50 86 ARG A N 1
ATOM 711 C CA . ARG A 1 86 ? -12.226 0.839 -27.973 1.00 97.50 86 ARG A CA 1
ATOM 712 C C . ARG A 1 86 ? -12.527 0.127 -26.648 1.00 97.50 86 ARG A C 1
ATOM 714 O O . ARG A 1 86 ? -13.675 -0.219 -26.390 1.00 97.50 86 ARG A O 1
ATOM 721 N N . HIS A 1 87 ? -11.509 -0.045 -25.805 1.00 94.62 87 HIS A N 1
ATOM 722 C CA . HIS A 1 87 ? -11.592 -0.739 -24.511 1.00 94.62 87 HIS A CA 1
ATOM 723 C C . HIS A 1 87 ? -10.904 0.023 -23.356 1.00 94.62 87 HIS A C 1
ATOM 725 O O . HIS A 1 87 ? -11.200 -0.263 -22.203 1.00 94.62 87 HIS A O 1
ATOM 731 N N . ASP A 1 88 ? -10.036 1.007 -23.630 1.00 96.25 88 ASP A N 1
ATOM 732 C CA . ASP A 1 88 ? -9.416 1.892 -22.619 1.00 96.25 88 ASP A CA 1
ATOM 733 C C . ASP A 1 88 ? -8.890 1.158 -21.360 1.00 96.25 88 ASP A C 1
ATOM 735 O O . ASP A 1 88 ? -9.188 1.526 -20.221 1.00 96.25 88 ASP A O 1
ATOM 739 N N . ARG A 1 89 ? -8.095 0.096 -21.545 1.00 96.50 89 ARG A N 1
ATOM 740 C CA . ARG A 1 89 ? -7.540 -0.681 -20.427 1.00 96.50 89 ARG A CA 1
ATOM 741 C C . ARG A 1 89 ? -6.270 -0.038 -19.891 1.00 96.50 89 ARG A C 1
ATOM 743 O O . ARG A 1 89 ? -5.355 0.249 -20.659 1.00 96.50 89 ARG A O 1
ATOM 750 N N . VAL A 1 90 ? -6.167 0.084 -18.571 1.00 96.19 90 VAL A N 1
ATOM 751 C CA . VAL A 1 90 ? -4.894 0.375 -17.899 1.00 96.19 90 VAL A CA 1
ATOM 752 C C . VAL A 1 90 ? -4.208 -0.948 -17.572 1.00 96.19 90 VAL A C 1
ATOM 754 O O . VAL A 1 90 ? -4.755 -1.783 -16.852 1.00 96.19 90 VAL A O 1
ATOM 757 N N . ILE A 1 91 ? -3.018 -1.151 -18.125 1.00 96.75 91 ILE A N 1
ATOM 758 C CA . ILE A 1 91 ? -2.203 -2.343 -17.923 1.00 96.75 91 ILE A CA 1
ATOM 759 C C . ILE A 1 91 ? -1.131 -2.016 -16.893 1.00 96.75 91 ILE A C 1
ATOM 761 O O . ILE A 1 91 ? -0.259 -1.181 -17.135 1.00 96.75 91 ILE A O 1
ATOM 765 N N . HIS A 1 92 ? -1.211 -2.687 -15.749 1.00 97.31 92 HIS A N 1
ATOM 766 C CA . HIS A 1 92 ? -0.217 -2.610 -14.687 1.00 97.31 92 HIS A CA 1
ATOM 767 C C . HIS A 1 92 ? 0.729 -3.808 -14.752 1.00 97.31 92 HIS A C 1
ATOM 769 O O . HIS A 1 92 ? 0.323 -4.913 -15.120 1.00 97.31 92 HIS A O 1
ATOM 775 N N . HIS A 1 93 ? 1.978 -3.607 -14.339 1.00 98.00 93 HIS A N 1
ATOM 776 C CA . HIS A 1 93 ? 2.880 -4.717 -14.062 1.00 98.00 93 HIS A CA 1
ATOM 777 C C . HIS A 1 93 ? 2.350 -5.551 -12.870 1.00 98.00 93 HIS A C 1
ATOM 779 O O . HIS A 1 93 ? 1.773 -4.972 -11.945 1.00 98.00 93 HIS A O 1
ATOM 785 N N . PRO A 1 94 ? 2.534 -6.888 -12.829 1.00 98.25 94 PRO A N 1
ATOM 786 C CA . PRO A 1 94 ? 2.040 -7.721 -11.725 1.00 98.25 94 PRO A CA 1
ATOM 787 C C . PRO A 1 94 ? 2.518 -7.293 -10.330 1.00 98.25 94 PRO A C 1
ATOM 789 O O . PRO A 1 94 ? 1.797 -7.493 -9.352 1.00 98.25 94 PRO A O 1
ATOM 792 N N . SER A 1 95 ? 3.694 -6.660 -10.227 1.00 98.12 95 SER A N 1
ATOM 793 C CA . SER A 1 95 ? 4.194 -6.131 -8.950 1.00 98.12 95 SER A CA 1
ATOM 794 C C . SER A 1 95 ? 3.309 -5.025 -8.367 1.00 98.12 95 SER A C 1
ATOM 796 O O . SER A 1 95 ? 3.265 -4.891 -7.148 1.00 98.12 95 SER A O 1
ATOM 798 N N . TYR A 1 96 ? 2.543 -4.293 -9.187 1.00 97.94 96 TYR A N 1
ATOM 799 C CA . TYR A 1 96 ? 1.547 -3.332 -8.707 1.00 97.94 96 TYR A CA 1
ATOM 800 C C . TYR A 1 96 ? 0.465 -4.016 -7.867 1.00 97.94 96 TYR A C 1
ATOM 802 O O . TYR A 1 96 ? 0.153 -3.557 -6.769 1.00 97.94 96 TYR A O 1
ATOM 810 N N . VAL A 1 97 ? -0.094 -5.122 -8.372 1.00 97.81 97 VAL A N 1
ATOM 811 C CA . VAL A 1 97 ? -1.153 -5.873 -7.682 1.00 97.81 97 VAL A CA 1
ATOM 812 C C . VAL A 1 97 ? -0.590 -6.518 -6.422 1.00 97.81 97 VAL A C 1
ATOM 814 O O . VAL A 1 97 ? -1.148 -6.323 -5.350 1.00 97.81 97 VAL A O 1
ATOM 817 N N . ALA A 1 98 ? 0.572 -7.171 -6.522 1.00 98.44 98 ALA A N 1
ATOM 818 C CA . ALA A 1 98 ? 1.224 -7.788 -5.370 1.00 98.44 98 ALA A CA 1
ATOM 819 C C . ALA A 1 98 ? 1.557 -6.769 -4.261 1.00 98.44 98 ALA A C 1
ATOM 821 O O . ALA A 1 98 ? 1.341 -7.046 -3.084 1.00 98.44 98 ALA A O 1
ATOM 822 N N . ALA A 1 99 ? 2.037 -5.569 -4.617 1.00 98.38 99 ALA A N 1
ATOM 823 C CA . ALA A 1 99 ? 2.261 -4.493 -3.651 1.00 98.38 99 ALA A CA 1
ATOM 824 C C . ALA A 1 99 ? 0.947 -4.048 -2.989 1.00 98.38 99 ALA A C 1
ATOM 826 O O . ALA A 1 99 ? 0.896 -3.875 -1.771 1.00 98.38 99 ALA A O 1
ATOM 827 N N . GLY A 1 100 ? -0.123 -3.915 -3.778 1.00 97.81 100 GLY A N 1
ATOM 828 C CA . GLY A 1 100 ? -1.462 -3.613 -3.278 1.00 97.81 100 GLY A CA 1
ATOM 829 C C . GLY A 1 100 ? -1.941 -4.659 -2.275 1.00 97.81 100 GLY A C 1
ATOM 830 O O . GLY A 1 100 ? -2.332 -4.298 -1.168 1.00 97.81 100 GLY A O 1
ATOM 831 N N . ASP A 1 101 ? -1.834 -5.943 -2.611 1.00 98.19 101 ASP A N 1
ATOM 832 C CA . ASP A 1 101 ? -2.260 -7.049 -1.750 1.00 98.19 101 ASP A CA 1
ATOM 833 C C . ASP A 1 101 ? -1.555 -7.025 -0.386 1.00 98.19 101 ASP A C 1
ATOM 835 O O . ASP A 1 101 ? -2.202 -7.224 0.642 1.00 98.19 101 ASP A O 1
ATOM 839 N N . LEU A 1 102 ? -0.253 -6.713 -0.337 1.00 98.19 102 LEU A N 1
ATOM 840 C CA . LEU A 1 102 ? 0.470 -6.564 0.933 1.00 98.19 102 LEU A CA 1
ATOM 841 C C . LEU A 1 102 ? -0.013 -5.342 1.725 1.00 98.19 102 LEU A C 1
ATOM 843 O O . LEU A 1 102 ? -0.181 -5.430 2.943 1.00 98.19 102 LEU A O 1
ATOM 847 N N . 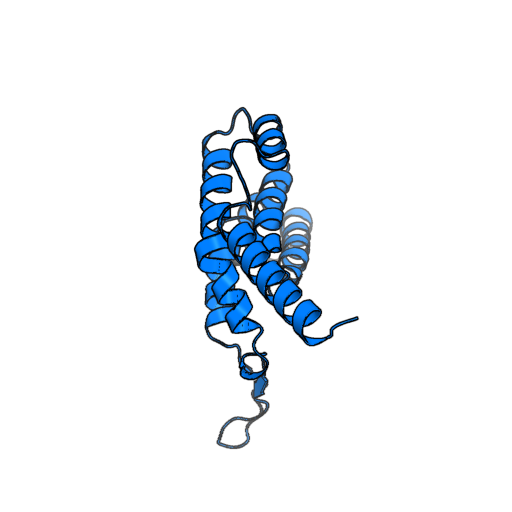ILE A 1 103 ? -0.232 -4.207 1.052 1.00 98.12 103 ILE A N 1
ATOM 848 C CA . ILE A 1 103 ? -0.669 -2.970 1.704 1.00 98.12 103 ILE A CA 1
ATOM 849 C C . ILE A 1 103 ? -2.094 -3.139 2.236 1.00 98.12 103 ILE A C 1
ATOM 851 O O . ILE A 1 103 ? -2.291 -3.076 3.448 1.00 98.12 103 ILE A O 1
ATOM 855 N N . TYR A 1 104 ? -3.083 -3.402 1.379 1.00 97.69 104 TYR A N 1
ATOM 856 C CA . TYR A 1 104 ? -4.482 -3.574 1.789 1.00 97.69 104 TYR A CA 1
ATOM 857 C C . TYR A 1 104 ? -4.656 -4.783 2.719 1.00 97.69 104 TYR A C 1
ATOM 859 O O . TYR A 1 104 ? -5.389 -4.694 3.706 1.00 97.69 104 TYR A O 1
ATOM 867 N N . GLY A 1 105 ? -3.901 -5.864 2.494 1.00 97.06 105 GLY A N 1
ATOM 868 C CA . GLY A 1 105 ? -3.876 -7.056 3.344 1.00 97.06 105 GLY A CA 1
ATOM 869 C C . GLY A 1 105 ? -3.364 -6.818 4.768 1.00 97.06 105 GLY A C 1
ATOM 870 O O . GLY A 1 105 ? -3.621 -7.636 5.649 1.00 97.06 105 GLY A O 1
ATOM 871 N N . SER A 1 106 ? -2.724 -5.675 5.049 1.00 96.94 106 SER A N 1
ATOM 872 C CA . SER A 1 106 ? -2.423 -5.257 6.428 1.00 96.94 106 SER A CA 1
ATOM 873 C C . SER A 1 106 ? -3.682 -4.980 7.262 1.00 96.94 106 SER A C 1
ATOM 875 O O . SER A 1 106 ? -3.604 -4.916 8.490 1.00 96.94 106 SER A O 1
ATOM 877 N N . GLY A 1 107 ? -4.839 -4.804 6.611 1.00 96.69 107 GLY A N 1
ATOM 878 C CA . GLY A 1 107 ? -6.120 -4.508 7.246 1.00 96.69 107 GLY A CA 1
ATOM 879 C C . GLY A 1 107 ? -6.312 -3.034 7.607 1.00 96.69 107 GLY A C 1
ATOM 880 O O . GLY A 1 107 ? -7.244 -2.709 8.345 1.00 96.69 107 GLY A O 1
ATOM 881 N N . LEU A 1 108 ? -5.460 -2.127 7.107 1.00 97.12 108 LEU A N 1
ATOM 882 C CA . LEU A 1 108 ? -5.504 -0.702 7.464 1.00 97.12 108 LEU A CA 1
ATOM 883 C C . LEU A 1 108 ? -6.875 -0.051 7.207 1.00 97.12 108 LEU A C 1
ATOM 885 O O . LEU A 1 108 ? -7.304 0.803 7.987 1.00 97.12 108 LEU A O 1
ATOM 889 N N . MET A 1 109 ? -7.576 -0.485 6.155 1.00 97.06 109 MET A N 1
ATOM 890 C CA . MET A 1 109 ? -8.856 0.083 5.733 1.00 97.06 109 MET A CA 1
ATOM 891 C C . MET A 1 109 ? -9.997 -0.309 6.674 1.00 97.06 109 MET A C 1
ATOM 893 O O . MET A 1 109 ? -10.863 0.514 6.964 1.00 97.06 109 MET A O 1
ATOM 897 N N . ARG A 1 110 ? -9.959 -1.515 7.252 1.00 95.56 110 ARG A N 1
ATOM 898 C CA . ARG A 1 110 ? -11.008 -2.034 8.143 1.00 95.56 110 ARG A CA 1
ATOM 899 C C . ARG A 1 110 ? -11.221 -1.194 9.395 1.00 95.56 110 ARG A C 1
ATOM 901 O O . ARG A 1 110 ? -12.346 -1.060 9.876 1.00 95.56 110 ARG A O 1
ATOM 908 N N . TYR A 1 111 ? -10.162 -0.582 9.915 1.00 96.19 111 TYR A N 1
ATOM 909 C CA . TYR A 1 111 ? -10.269 0.299 11.077 1.00 96.19 111 TYR A CA 1
ATOM 910 C C . TYR A 1 111 ? -11.077 1.573 10.792 1.00 96.19 111 TYR A C 1
ATOM 912 O O . TYR A 1 111 ? -11.628 2.153 11.723 1.00 96.19 111 TYR A O 1
ATOM 920 N N . LEU A 1 112 ? -11.229 1.986 9.530 1.00 95.12 112 LEU A N 1
ATOM 921 C CA . LEU A 1 112 ? -12.001 3.179 9.170 1.00 95.12 112 LEU A CA 1
ATOM 922 C C . LEU A 1 112 ? -13.512 3.011 9.376 1.00 95.12 112 LEU A C 1
ATOM 924 O O . LEU A 1 112 ? -14.215 4.013 9.499 1.00 95.12 112 LEU A O 1
ATOM 928 N N . LEU A 1 113 ? -14.013 1.773 9.469 1.00 93.81 113 LEU A N 1
ATOM 929 C CA . LEU A 1 113 ? -15.424 1.500 9.769 1.00 93.81 113 LEU A CA 1
ATOM 930 C C . LEU A 1 113 ? -15.783 1.754 11.234 1.00 93.81 113 LEU A C 1
ATOM 932 O O . LEU A 1 113 ? -16.956 1.896 11.566 1.00 93.81 113 LEU A O 1
ATOM 936 N N . THR A 1 114 ? -14.789 1.791 12.124 1.00 92.44 114 THR A N 1
ATOM 937 C CA . THR A 1 114 ? -15.013 1.930 13.564 1.00 92.44 114 THR A CA 1
ATOM 938 C C . THR A 1 114 ? -14.552 3.311 14.039 1.00 92.44 114 THR A C 1
ATOM 940 O O . THR A 1 114 ? -13.353 3.608 13.989 1.00 92.44 114 THR A O 1
ATOM 943 N N . PRO A 1 115 ? -15.462 4.165 14.547 1.00 89.69 115 PRO A N 1
ATOM 944 C CA . PRO A 1 115 ? -15.086 5.450 15.126 1.00 89.69 115 PRO A CA 1
ATOM 945 C C . PRO A 1 115 ? -13.984 5.306 16.186 1.00 89.69 115 PRO A C 1
ATOM 947 O O . PRO A 1 115 ? -14.007 4.397 17.012 1.00 89.69 115 PRO A O 1
ATOM 950 N N . GLY A 1 116 ? -12.999 6.206 16.155 1.00 91.25 116 GLY A N 1
ATOM 951 C CA . GLY A 1 116 ? -11.871 6.204 17.094 1.00 91.25 116 GLY A CA 1
ATOM 952 C C . GLY A 1 116 ? -10.697 5.286 16.725 1.00 91.25 116 GLY A C 1
ATOM 953 O O . GLY A 1 116 ? -9.655 5.379 17.363 1.00 91.25 116 GLY A O 1
ATOM 954 N N . GLN A 1 117 ? -10.794 4.458 15.677 1.00 94.75 117 GLN A N 1
ATOM 955 C CA . GLN A 1 117 ? -9.709 3.538 15.283 1.00 94.75 117 GLN A CA 1
ATOM 956 C C . GLN A 1 117 ? -8.761 4.098 14.203 1.00 94.75 117 GLN A C 1
ATOM 958 O O . GLN A 1 117 ? -7.842 3.408 13.768 1.00 94.75 117 GLN A O 1
ATOM 963 N N . MET A 1 118 ? -8.917 5.365 13.800 1.00 94.31 118 MET A N 1
ATOM 964 C CA . MET A 1 118 ? -8.098 6.001 12.752 1.00 94.31 118 MET A CA 1
ATOM 965 C C . MET A 1 118 ? -6.588 5.934 13.032 1.00 94.31 118 MET A C 1
ATOM 967 O O . MET A 1 118 ? -5.795 5.792 12.105 1.00 94.31 118 MET A O 1
ATOM 971 N N . GLN A 1 119 ? -6.180 5.987 14.304 1.00 96.12 119 GLN A N 1
ATOM 972 C CA . GLN A 1 119 ? -4.770 5.863 14.682 1.00 96.12 119 GLN A CA 1
ATOM 973 C C . GLN A 1 119 ? -4.159 4.534 14.222 1.00 96.12 119 GLN A C 1
ATOM 975 O O . GLN A 1 119 ? -2.991 4.511 13.839 1.00 96.12 119 GLN A O 1
ATOM 980 N N . LYS A 1 120 ? -4.931 3.439 14.195 1.00 97.62 120 LYS A N 1
ATOM 981 C CA . LYS A 1 120 ? -4.452 2.144 13.700 1.00 97.62 120 LYS A CA 1
ATOM 982 C C . LYS A 1 120 ? -4.251 2.145 12.191 1.00 97.62 120 LYS A C 1
ATOM 984 O O . LYS A 1 120 ? -3.197 1.711 11.732 1.00 97.62 120 LYS A O 1
ATOM 989 N N . THR A 1 121 ? -5.207 2.700 11.439 1.00 97.19 121 THR A N 1
ATOM 990 C CA . THR A 1 121 ? -5.061 2.916 9.990 1.00 97.19 121 THR A CA 1
ATOM 991 C C . THR A 1 121 ? -3.793 3.703 9.691 1.00 97.19 121 THR A C 1
ATOM 993 O O . THR A 1 121 ? -2.973 3.259 8.898 1.00 97.19 121 THR A O 1
ATOM 996 N N . LEU A 1 122 ? -3.598 4.840 10.367 1.00 97.44 122 LEU A N 1
ATOM 997 C CA . LEU A 1 122 ? -2.442 5.708 10.141 1.00 97.44 122 LEU A CA 1
ATOM 998 C C . LEU A 1 122 ? -1.120 5.070 10.582 1.00 97.44 122 LEU A C 1
ATOM 1000 O O . LEU A 1 122 ? -0.095 5.330 9.965 1.00 97.44 122 LEU A O 1
ATOM 1004 N N . SER A 1 123 ? -1.133 4.216 11.608 1.00 97.94 123 SER A N 1
ATOM 1005 C CA . SER A 1 123 ? 0.068 3.493 12.041 1.00 97.94 123 SER A CA 1
ATOM 1006 C C . SER A 1 123 ? 0.529 2.494 10.980 1.00 97.94 123 SER A C 1
ATOM 1008 O O . SER A 1 123 ? 1.708 2.463 10.652 1.00 97.94 123 SER A O 1
ATOM 1010 N N . LEU A 1 124 ? -0.396 1.729 10.393 1.00 98.00 124 LEU A N 1
ATOM 1011 C CA . LEU A 1 124 ? -0.078 0.818 9.290 1.00 98.00 124 LEU A CA 1
ATOM 1012 C C . LEU A 1 124 ? 0.290 1.589 8.015 1.00 98.00 124 LEU A C 1
ATOM 1014 O O . LEU A 1 124 ? 1.290 1.273 7.381 1.00 98.00 124 LEU A O 1
ATOM 1018 N N . PHE A 1 125 ? -0.454 2.644 7.681 1.00 97.75 125 PHE A N 1
ATOM 1019 C CA . PHE A 1 125 ? -0.175 3.489 6.517 1.00 97.75 125 PHE A CA 1
ATOM 1020 C C . PHE A 1 125 ? 1.213 4.142 6.581 1.00 97.75 125 PHE A C 1
ATOM 1022 O O . PHE A 1 125 ? 1.925 4.192 5.582 1.00 97.75 125 PHE A O 1
ATOM 1029 N N . LEU A 1 126 ? 1.631 4.609 7.763 1.00 96.75 126 LEU A N 1
ATOM 1030 C CA . LEU A 1 126 ? 2.973 5.155 7.957 1.00 96.75 126 LEU A CA 1
ATOM 1031 C C . LEU A 1 126 ? 4.049 4.110 7.641 1.00 96.75 126 LEU A C 1
ATOM 1033 O O . LEU A 1 126 ? 5.038 4.434 6.989 1.00 96.75 126 LEU A O 1
ATOM 1037 N N . LEU A 1 127 ? 3.847 2.861 8.072 1.00 96.44 127 LEU A N 1
ATOM 1038 C CA . LEU A 1 127 ? 4.776 1.772 7.783 1.00 96.44 127 LEU A CA 1
ATOM 1039 C C . LEU A 1 127 ? 4.828 1.458 6.285 1.00 96.44 127 LEU A C 1
ATOM 1041 O O . LEU A 1 127 ? 5.925 1.365 5.745 1.00 96.44 127 LEU A O 1
ATOM 1045 N N . SER A 1 128 ? 3.690 1.359 5.588 1.00 96.12 128 SER A N 1
ATOM 1046 C CA . SER A 1 128 ? 3.698 1.115 4.136 1.00 96.12 128 SER A CA 1
ATOM 1047 C C . SER A 1 128 ? 4.337 2.261 3.352 1.00 96.12 128 SER A C 1
ATOM 1049 O O . SER A 1 128 ? 5.020 2.016 2.361 1.00 96.12 128 SER A O 1
ATOM 1051 N N . ALA A 1 129 ? 4.184 3.503 3.820 1.00 95.25 129 ALA A N 1
ATOM 1052 C CA . ALA A 1 129 ? 4.779 4.680 3.194 1.00 95.25 129 ALA A CA 1
ATOM 1053 C C . ALA A 1 129 ? 6.320 4.691 3.221 1.00 95.25 129 ALA A C 1
ATOM 1055 O O . ALA A 1 129 ? 6.927 5.442 2.458 1.00 95.25 129 ALA A O 1
ATOM 1056 N N . HIS A 1 130 ? 6.977 3.838 4.021 1.00 93.06 130 HIS A N 1
ATOM 1057 C CA . HIS A 1 130 ? 8.432 3.653 3.928 1.00 93.06 130 HIS A CA 1
ATOM 1058 C C . HIS A 1 130 ? 8.881 3.081 2.576 1.00 93.06 130 HIS A C 1
ATOM 1060 O O . HIS A 1 130 ? 10.005 3.352 2.163 1.00 93.06 130 HIS A O 1
ATOM 1066 N N . ALA A 1 131 ? 8.010 2.357 1.865 1.00 93.12 131 ALA A N 1
ATOM 1067 C CA . ALA A 1 131 ? 8.259 1.920 0.491 1.00 93.12 131 ALA A CA 1
ATOM 1068 C C . ALA A 1 131 ? 7.936 3.014 -0.556 1.00 93.12 131 ALA A C 1
ATOM 1070 O O . ALA A 1 131 ? 7.969 2.754 -1.756 1.00 93.12 131 ALA A O 1
ATOM 1071 N N . GLY A 1 132 ? 7.617 4.242 -0.131 1.00 91.81 132 GLY A N 1
ATOM 1072 C CA . GLY A 1 132 ? 7.163 5.335 -0.994 1.00 91.81 132 GLY A CA 1
ATOM 1073 C C . GLY A 1 132 ? 5.654 5.298 -1.263 1.00 91.81 132 GLY A C 1
ATOM 1074 O O . GLY A 1 132 ? 4.883 4.712 -0.507 1.00 91.81 132 GLY A O 1
ATOM 1075 N N . GLU A 1 133 ? 5.213 5.947 -2.347 1.00 91.31 133 GLU A N 1
ATOM 1076 C CA . GLU A 1 133 ? 3.786 6.024 -2.718 1.00 91.31 133 GLU A CA 1
ATOM 1077 C C . GLU A 1 133 ? 3.195 4.679 -3.169 1.00 91.31 133 GLU A C 1
ATOM 1079 O O . GLU A 1 133 ? 1.982 4.471 -3.072 1.00 91.31 133 GLU A O 1
ATOM 1084 N N . ALA A 1 134 ? 4.036 3.788 -3.711 1.00 93.31 134 ALA A N 1
ATOM 1085 C CA . ALA A 1 134 ? 3.674 2.479 -4.270 1.00 93.31 134 ALA A CA 1
ATOM 1086 C C . ALA A 1 134 ? 2.552 2.491 -5.339 1.00 93.31 134 ALA A C 1
ATOM 1088 O O . ALA A 1 134 ? 2.088 1.434 -5.754 1.00 93.31 134 ALA A O 1
ATOM 1089 N N . GLY A 1 135 ? 2.082 3.667 -5.774 1.00 93.38 135 GLY A N 1
ATOM 1090 C CA . GLY A 1 135 ? 0.864 3.811 -6.577 1.00 93.38 135 GLY A CA 1
ATOM 1091 C C . GLY A 1 135 ? -0.435 3.476 -5.824 1.00 93.38 135 GLY A C 1
ATOM 1092 O O . GLY A 1 135 ? -1.484 3.365 -6.460 1.00 93.38 135 GLY A O 1
ATOM 1093 N N . HIS A 1 136 ? -0.379 3.321 -4.494 1.00 97.00 136 HIS A N 1
ATOM 1094 C CA . HIS A 1 136 ? -1.499 2.870 -3.651 1.00 97.00 136 HIS A CA 1
ATOM 1095 C C . HIS A 1 136 ? -1.858 3.844 -2.527 1.00 97.00 136 HIS A C 1
ATOM 1097 O O . HIS A 1 136 ? -3.028 3.928 -2.155 1.00 97.00 136 HIS A O 1
ATOM 1103 N N . ASN A 1 137 ? -0.906 4.637 -2.026 1.00 95.31 137 ASN A N 1
ATOM 1104 C CA . ASN A 1 137 ? -1.160 5.545 -0.902 1.00 95.31 137 ASN A CA 1
ATOM 1105 C C . ASN A 1 137 ? -2.203 6.626 -1.232 1.00 95.31 137 ASN A C 1
ATOM 1107 O O . ASN A 1 137 ? -3.106 6.890 -0.433 1.00 95.31 137 ASN A O 1
ATOM 1111 N N . CYS A 1 138 ? -2.132 7.211 -2.431 1.00 95.81 138 CYS A N 1
ATOM 1112 C CA . CYS A 1 138 ? -3.141 8.156 -2.911 1.00 95.81 138 CYS A CA 1
ATOM 1113 C C . CYS A 1 138 ? -4.554 7.521 -2.990 1.00 95.81 138 CYS A C 1
ATOM 1115 O O . CYS A 1 138 ? -5.475 8.055 -2.364 1.00 95.81 138 CYS A O 1
ATOM 1117 N N . PRO A 1 139 ? -4.758 6.368 -3.667 1.00 96.06 139 PRO A N 1
ATOM 1118 C CA . PRO A 1 139 ? -6.029 5.637 -3.634 1.00 96.06 139 PRO A CA 1
ATOM 1119 C C . PRO A 1 139 ? -6.538 5.284 -2.231 1.00 96.06 139 PRO A C 1
ATOM 1121 O O . PRO A 1 139 ? -7.743 5.370 -1.995 1.00 96.06 139 PRO A O 1
ATOM 1124 N N . ILE A 1 140 ? -5.655 4.939 -1.289 1.00 96.62 140 ILE A N 1
ATOM 1125 C CA . ILE A 1 140 ? -6.016 4.687 0.115 1.00 96.62 140 ILE A CA 1
ATOM 1126 C C . ILE A 1 140 ? -6.639 5.931 0.744 1.00 96.62 140 ILE A C 1
ATOM 1128 O O . ILE A 1 140 ? -7.723 5.852 1.326 1.00 96.62 140 ILE A O 1
ATOM 1132 N N . ALA A 1 141 ? -5.993 7.090 0.604 1.00 95.38 141 ALA A N 1
ATOM 1133 C CA . ALA A 1 141 ? -6.502 8.342 1.154 1.00 95.38 141 ALA A CA 1
ATOM 1134 C C . ALA A 1 141 ? -7.860 8.723 0.538 1.00 95.38 141 ALA A C 1
ATOM 1136 O O . ALA A 1 141 ? -8.794 9.087 1.260 1.00 95.38 141 ALA A O 1
ATOM 1137 N N . CYS A 1 142 ? -8.006 8.574 -0.783 1.00 97.44 142 CYS A N 1
ATOM 1138 C CA . CYS A 1 142 ? -9.279 8.792 -1.471 1.00 97.44 142 CYS A CA 1
ATOM 1139 C C . CYS A 1 142 ? -10.367 7.828 -0.972 1.00 97.44 142 CYS A C 1
ATOM 1141 O O . CYS A 1 142 ? -11.478 8.257 -0.654 1.00 97.44 142 CYS A O 1
ATOM 1143 N N . SER A 1 143 ? -10.037 6.543 -0.836 1.00 96.50 143 SER A N 1
ATOM 1144 C CA . SER A 1 143 ? -10.955 5.503 -0.360 1.00 96.50 143 SER A CA 1
ATOM 1145 C C . SER A 1 143 ? -11.372 5.736 1.088 1.00 96.50 143 SER A C 1
ATOM 1147 O O . SER A 1 143 ? -12.542 5.567 1.419 1.00 96.50 143 SER A O 1
ATOM 1149 N N . ALA A 1 144 ? -10.470 6.219 1.944 1.00 96.06 144 ALA A N 1
ATOM 1150 C CA . ALA A 1 144 ? -10.804 6.606 3.310 1.00 96.06 144 ALA A CA 1
ATOM 1151 C C . ALA A 1 144 ? -11.842 7.740 3.355 1.00 96.06 144 ALA A C 1
ATOM 1153 O O . ALA A 1 144 ? -12.758 7.719 4.183 1.00 96.06 144 ALA A O 1
ATOM 1154 N N . GLY A 1 145 ? -11.744 8.703 2.432 1.00 95.50 145 GLY A N 1
ATOM 1155 C CA . GLY A 1 145 ? -12.759 9.739 2.238 1.00 95.50 145 GLY A CA 1
ATOM 1156 C C . GLY A 1 145 ? -14.110 9.163 1.807 1.00 95.50 145 GLY A C 1
ATOM 1157 O O . GLY A 1 145 ? -15.140 9.513 2.388 1.00 95.50 145 GLY A O 1
ATOM 1158 N N . VAL A 1 146 ? -14.108 8.236 0.845 1.00 96.75 146 VAL A N 1
ATOM 1159 C CA . VAL A 1 146 ? -15.324 7.550 0.375 1.00 96.75 146 VAL A CA 1
ATOM 1160 C C . VAL A 1 146 ? -15.977 6.751 1.501 1.00 96.75 146 VAL A C 1
ATOM 1162 O O . VAL A 1 146 ? -17.169 6.931 1.737 1.00 96.75 146 VAL A O 1
ATOM 1165 N N . ILE A 1 147 ? -15.215 5.946 2.247 1.00 96.44 147 ILE A N 1
ATOM 1166 C CA . ILE A 1 147 ? -15.709 5.197 3.413 1.00 96.44 147 ILE A CA 1
ATOM 1167 C C . ILE A 1 147 ? -16.372 6.150 4.401 1.00 96.44 147 ILE A C 1
ATOM 1169 O O . ILE A 1 147 ? -17.493 5.912 4.836 1.00 96.44 147 ILE A O 1
ATOM 1173 N N . ARG A 1 148 ? -15.732 7.282 4.714 1.00 94.75 148 ARG A N 1
ATOM 1174 C CA . ARG A 1 148 ? -16.306 8.262 5.641 1.00 94.75 148 ARG A CA 1
ATOM 1175 C C . ARG A 1 148 ? -17.640 8.824 5.147 1.00 94.75 148 ARG A C 1
ATOM 1177 O O . ARG A 1 148 ? -18.544 9.005 5.963 1.00 94.75 148 ARG A O 1
ATOM 1184 N N . ILE A 1 149 ? -17.773 9.106 3.851 1.00 96.12 149 ILE A N 1
ATOM 1185 C CA . ILE A 1 149 ? -19.038 9.571 3.264 1.00 96.12 149 ILE A CA 1
ATOM 1186 C C . ILE A 1 149 ? -20.091 8.464 3.336 1.00 96.12 149 ILE A C 1
ATOM 1188 O O . ILE A 1 149 ? -21.208 8.715 3.791 1.00 96.12 149 ILE A O 1
ATOM 1192 N N . LEU A 1 150 ? -19.726 7.244 2.939 1.00 96.81 150 LEU A N 1
ATOM 1193 C CA . LEU A 1 150 ? -20.621 6.094 2.928 1.00 96.81 150 LEU A CA 1
ATOM 1194 C C . LEU A 1 150 ? -21.154 5.771 4.327 1.00 96.81 150 LEU A C 1
ATOM 1196 O O . LEU A 1 150 ? -22.366 5.686 4.502 1.00 96.81 150 LEU A O 1
ATOM 1200 N N . SER A 1 151 ? -20.277 5.703 5.329 1.00 94.12 151 SER A N 1
ATOM 1201 C CA . SER A 1 151 ? -20.640 5.337 6.701 1.00 94.12 151 SER A CA 1
ATOM 1202 C C . SER A 1 151 ? -21.494 6.375 7.431 1.00 94.12 151 SER A C 1
ATOM 1204 O O . SER A 1 151 ? -22.148 6.027 8.408 1.00 94.12 151 SER A O 1
ATOM 1206 N N . ASN A 1 152 ? -21.473 7.649 7.018 1.00 94.12 152 ASN A N 1
ATOM 1207 C CA . ASN A 1 152 ? -22.130 8.729 7.773 1.00 94.12 152 ASN A CA 1
ATOM 1208 C C . ASN A 1 152 ? -23.278 9.414 7.026 1.00 94.12 152 ASN A C 1
ATOM 1210 O O . ASN A 1 152 ? -24.153 9.995 7.665 1.00 94.12 152 ASN A O 1
ATOM 1214 N N . TYR A 1 153 ? -23.274 9.393 5.692 1.00 96.06 153 TYR A N 1
ATOM 1215 C CA . TYR A 1 153 ? -24.175 10.231 4.894 1.00 96.06 153 TYR A CA 1
ATOM 1216 C C . TYR A 1 153 ? -24.868 9.493 3.745 1.00 96.06 153 TYR A C 1
ATOM 1218 O O . TYR A 1 153 ? -25.760 10.068 3.114 1.00 96.06 153 TYR A O 1
ATOM 1226 N N . SER A 1 154 ? -24.487 8.248 3.443 1.00 95.81 154 SER A N 1
ATOM 1227 C CA . SER A 1 154 ? -25.085 7.519 2.326 1.00 95.81 154 SER A CA 1
ATOM 1228 C C . SER A 1 154 ? -26.535 7.127 2.598 1.00 95.81 154 SER A C 1
ATOM 1230 O O . SER A 1 154 ? -26.912 6.729 3.696 1.00 95.81 154 SER A O 1
ATOM 1232 N N . LYS A 1 155 ? -27.345 7.209 1.541 1.00 96.31 155 LYS A N 1
ATOM 1233 C CA . LYS A 1 155 ? -28.713 6.671 1.473 1.00 96.31 155 LYS A CA 1
ATOM 1234 C C . LYS A 1 155 ? -28.841 5.589 0.395 1.00 96.31 155 LYS A C 1
ATOM 1236 O O . LYS A 1 155 ? -29.949 5.236 -0.001 1.00 96.31 155 LYS A O 1
ATOM 1241 N N . LEU A 1 156 ? -27.713 5.116 -0.137 1.00 97.12 156 LEU A N 1
ATOM 1242 C CA . LEU A 1 156 ? -27.681 4.106 -1.188 1.00 97.12 156 LEU A CA 1
ATOM 1243 C C . LEU A 1 156 ? -28.027 2.736 -0.606 1.00 97.12 156 LEU A C 1
ATOM 1245 O O . LEU A 1 156 ? -27.518 2.362 0.450 1.00 97.12 156 LEU A O 1
ATOM 1249 N N . GLN A 1 157 ? -28.821 1.954 -1.337 1.00 97.25 157 GLN A N 1
ATOM 1250 C CA . GLN A 1 157 ? -29.119 0.565 -0.967 1.00 97.25 157 GLN A CA 1
ATOM 1251 C C . GLN A 1 157 ? -27.858 -0.315 -0.987 1.00 97.25 157 GLN A C 1
ATOM 1253 O O . GLN A 1 157 ? -27.779 -1.310 -0.282 1.00 97.25 157 GLN A O 1
ATOM 1258 N N . GLN A 1 158 ? -26.857 0.068 -1.781 1.00 97.31 158 GLN A N 1
ATOM 1259 C CA . GLN A 1 158 ? -25.604 -0.659 -1.974 1.00 97.31 158 GLN A CA 1
ATOM 1260 C C . GLN A 1 158 ? -24.511 -0.267 -0.970 1.00 97.31 158 GLN A C 1
ATOM 1262 O O . GLN A 1 158 ? -23.383 -0.728 -1.119 1.00 97.31 158 GLN A O 1
ATOM 1267 N N . THR A 1 159 ? -24.804 0.588 0.020 1.00 97.19 159 THR A N 1
ATOM 1268 C CA . THR A 1 159 ? -23.790 1.122 0.952 1.00 97.19 159 THR A CA 1
ATOM 1269 C C . THR A 1 159 ? -22.969 0.009 1.595 1.00 97.19 159 THR A C 1
ATOM 1271 O O . THR A 1 159 ? -21.745 0.054 1.521 1.00 97.19 159 THR A O 1
ATOM 1274 N N . ASP A 1 160 ? -23.626 -1.024 2.123 1.00 96.62 160 ASP A N 1
ATOM 1275 C CA . ASP A 1 160 ? -22.941 -2.134 2.792 1.00 96.62 160 ASP A CA 1
ATOM 1276 C C . ASP A 1 160 ? -22.052 -2.927 1.824 1.00 96.62 160 ASP A C 1
ATOM 1278 O O . ASP A 1 160 ? -20.921 -3.259 2.157 1.00 96.62 160 ASP A O 1
ATOM 1282 N N . CYS A 1 161 ? -22.515 -3.145 0.588 1.00 97.31 161 CYS A N 1
ATOM 1283 C CA . CYS A 1 161 ? -21.731 -3.802 -0.464 1.00 97.31 161 CYS A CA 1
ATOM 1284 C C . CYS A 1 161 ? -20.478 -2.994 -0.838 1.00 97.31 161 CYS A C 1
ATOM 1286 O O . CYS A 1 161 ? -19.418 -3.564 -1.085 1.00 97.31 161 CYS A O 1
ATOM 1288 N N . TYR A 1 162 ? -20.572 -1.663 -0.885 1.00 97.12 162 TYR A N 1
ATOM 1289 C CA . TYR A 1 162 ? -19.410 -0.821 -1.169 1.00 97.12 162 TYR A CA 1
ATOM 1290 C C . TYR A 1 162 ? -18.442 -0.743 0.003 1.00 97.12 162 TYR A C 1
ATOM 1292 O O . TYR A 1 162 ? -17.238 -0.774 -0.228 1.00 97.12 162 TYR A O 1
ATOM 1300 N N . LEU A 1 163 ? -18.944 -0.661 1.235 1.00 96.69 163 LEU A N 1
ATOM 1301 C CA . LEU A 1 163 ? -18.094 -0.685 2.421 1.00 96.69 163 LEU A CA 1
ATOM 1302 C C . LEU A 1 163 ? -17.322 -2.006 2.509 1.00 96.69 163 LEU A C 1
ATOM 1304 O O . LEU A 1 163 ? -16.109 -1.953 2.658 1.00 96.69 163 LEU A O 1
ATOM 1308 N N . ASP A 1 164 ? -17.985 -3.146 2.293 1.00 95.44 164 ASP A N 1
ATOM 1309 C CA . ASP A 1 164 ? -17.354 -4.476 2.279 1.00 95.44 164 ASP A CA 1
ATOM 1310 C C . ASP A 1 164 ? -16.234 -4.596 1.232 1.00 95.44 164 ASP A C 1
ATOM 1312 O O . ASP A 1 164 ? -15.197 -5.193 1.481 1.00 95.44 164 ASP A O 1
ATOM 1316 N N . LYS A 1 165 ? -16.384 -3.961 0.063 1.00 94.94 165 LYS A N 1
ATOM 1317 C CA . LYS A 1 165 ? -15.334 -3.954 -0.970 1.00 94.94 165 LYS A CA 1
ATOM 1318 C C . LYS A 1 165 ? -14.164 -3.017 -0.677 1.00 94.94 165 LYS A C 1
ATOM 1320 O O . LYS A 1 165 ? -13.099 -3.187 -1.264 1.00 94.94 165 LYS A O 1
ATOM 1325 N N . LEU A 1 166 ? -14.378 -1.984 0.134 1.00 94.75 166 LEU A N 1
ATOM 1326 C CA . LEU A 1 166 ? -13.380 -0.951 0.419 1.00 94.75 166 LEU A CA 1
ATOM 1327 C C . LEU A 1 166 ? -12.519 -1.278 1.647 1.00 94.75 166 LEU A C 1
ATOM 1329 O O . LEU A 1 166 ? -11.569 -0.536 1.917 1.00 94.75 166 LEU A O 1
ATOM 1333 N N . THR A 1 167 ? -12.849 -2.330 2.404 1.00 91.31 167 THR A N 1
ATOM 1334 C CA . THR A 1 167 ? -12.249 -2.627 3.715 1.00 91.31 167 THR A CA 1
ATOM 1335 C C . THR A 1 167 ? -11.952 -4.091 3.937 1.00 91.31 167 THR A C 1
ATOM 1337 O O . THR A 1 167 ? -10.903 -4.363 4.564 1.00 91.31 167 THR A O 1
#

Radius of gyration: 20.06 Å; chains: 1; bounding box: 68×25×60 Å

InterPro domains:
  IPR041504 Adaptive response protein AidB, N-terminal [PF18158] (69-157)

Organism: NCBI:txid453

Secondary structure (DSSP, 8-state):
--HHHHHHHHHHHHHHHHHHHHHHTT-TTSHHHHHHHHHTTT-HHHHHHHHHHHHHIIIIIHHHHHHHTSGGGS-EEEEE-TTS-EEEEEE--HHHHHHHHHHHHTTTTGGGGSTT-HHHHHHHHHHHGGG--TTTHHHHHHHHHHHHHHHHH---TTHHHHHHHH-

Foldseek 3Di:
DPVVVVVVVVVVVVVVVLVCQQVPLDDCPDPLLVVCCVVCVVPVVLSVLLVVLLNCLNPPLLVLLVVCPPPVQDWDWDQADPVGHGDGDIDGDVSLVVNVCSLVVSVLQVLLLDPPSPVSSVSSLSSNCSSPPSVCSVVLVVLSVVLVCLNPPDPDPCSVVSSVVSD